Protein AF-A0A7C5H5Y1-F1 (afdb_monomer)

Foldseek 3Di:
DPPLVVLQVVLVVLCVVLVVDDPVCNVVSNVVSVVSNVVSVVVVVVVQQCCAPDPPDPSGNVCVVCVVVVVVVVVVCCCVPCVDPVNVVVVVVVVPPPPQCLVVLVPDDCQVVLVVVLVVCCVDPNVVVVVVVVGSVVSVVCSVVVSVVVSVVVSVVCSDPVNVVVVVVVVVVVD

Radius of gyration: 40.36 Å; Cα contacts (8 Å, |Δi|>4): 109; chains: 1; bounding box: 89×29×102 Å

Structure (mmCIF, N/CA/C/O backbone):
data_AF-A0A7C5H5Y1-F1
#
_entry.id   AF-A0A7C5H5Y1-F1
#
loop_
_atom_site.group_PDB
_atom_site.id
_atom_site.type_symbol
_atom_site.label_atom_id
_atom_site.label_alt_id
_atom_site.label_comp_id
_atom_site.label_asym_id
_atom_site.label_entity_id
_atom_site.label_seq_id
_atom_site.pdbx_PDB_ins_code
_atom_site.Cartn_x
_atom_site.Cartn_y
_atom_site.Cartn_z
_atom_site.occupancy
_atom_site.B_iso_or_equiv
_atom_site.auth_seq_id
_atom_site.auth_comp_id
_atom_site.auth_asym_id
_atom_site.auth_atom_id
_atom_site.pdbx_PDB_model_num
ATOM 1 N N . MET A 1 1 ? 7.039 -13.770 -23.714 1.00 48.72 1 MET A N 1
ATOM 2 C CA . MET A 1 1 ? 7.958 -13.260 -24.754 1.00 48.72 1 MET A CA 1
ATOM 3 C C . MET A 1 1 ? 8.703 -12.071 -24.168 1.00 48.72 1 MET A C 1
ATOM 5 O O . MET A 1 1 ? 8.039 -11.194 -23.625 1.00 48.72 1 MET A O 1
ATOM 9 N N . ASN A 1 2 ? 10.040 -12.079 -24.160 1.00 72.50 2 ASN A N 1
ATOM 10 C CA . ASN A 1 2 ? 10.810 -10.944 -23.644 1.00 72.50 2 ASN A CA 1
ATOM 11 C C . ASN A 1 2 ? 10.474 -9.709 -24.499 1.00 72.50 2 ASN A C 1
ATOM 13 O O . ASN A 1 2 ? 10.597 -9.773 -25.720 1.00 72.50 2 ASN A O 1
ATOM 17 N N . LYS A 1 3 ? 9.974 -8.628 -23.890 1.00 70.81 3 LYS A N 1
ATOM 18 C CA . LYS A 1 3 ? 9.477 -7.462 -24.646 1.00 70.81 3 LYS A CA 1
ATOM 19 C C . LYS A 1 3 ? 10.593 -6.807 -25.468 1.00 70.81 3 LYS A C 1
ATOM 21 O O . LYS A 1 3 ? 10.326 -6.381 -26.584 1.00 70.81 3 LYS A O 1
ATOM 26 N N . SER A 1 4 ? 11.830 -6.815 -24.966 1.00 80.50 4 SER A N 1
ATOM 27 C CA . SER A 1 4 ? 13.003 -6.300 -25.688 1.00 80.50 4 SER A CA 1
ATOM 28 C C . SER A 1 4 ? 13.330 -7.117 -26.941 1.00 80.50 4 SER A C 1
ATOM 30 O O . SER A 1 4 ? 13.587 -6.544 -27.991 1.00 80.50 4 SER A O 1
ATOM 32 N N . PHE A 1 5 ? 13.185 -8.446 -26.872 1.00 86.88 5 PHE A N 1
ATOM 33 C CA . PHE A 1 5 ? 13.494 -9.349 -27.987 1.00 86.88 5 PHE A CA 1
ATOM 34 C C . PHE A 1 5 ? 12.653 -9.060 -29.236 1.00 86.88 5 PHE A C 1
ATOM 36 O O . PHE A 1 5 ? 13.142 -9.171 -30.354 1.00 86.88 5 PHE A O 1
ATOM 43 N N . VAL A 1 6 ? 11.388 -8.666 -29.062 1.00 91.06 6 VAL A N 1
ATOM 44 C CA . VAL A 1 6 ? 10.521 -8.309 -30.194 1.00 91.06 6 VAL A CA 1
ATOM 45 C C . VAL A 1 6 ? 11.047 -7.059 -30.895 1.00 91.06 6 VAL A C 1
ATOM 47 O O . VAL A 1 6 ? 11.133 -7.042 -32.118 1.00 91.06 6 VAL A O 1
ATOM 50 N N . THR A 1 7 ? 11.432 -6.035 -30.134 1.00 90.75 7 THR A N 1
ATOM 51 C CA . THR A 1 7 ? 11.982 -4.792 -30.686 1.00 90.75 7 THR A CA 1
ATOM 52 C C . THR A 1 7 ? 13.300 -5.042 -31.416 1.00 90.75 7 THR A C 1
ATOM 54 O O . THR A 1 7 ? 13.492 -4.506 -32.506 1.00 90.75 7 THR A O 1
ATOM 57 N N . ASP A 1 8 ? 14.168 -5.901 -30.876 1.00 92.69 8 ASP A N 1
ATOM 58 C CA . ASP A 1 8 ? 15.437 -6.270 -31.514 1.00 92.69 8 ASP A CA 1
ATOM 59 C C . ASP A 1 8 ? 15.199 -6.999 -32.840 1.00 92.69 8 ASP A C 1
ATOM 61 O O . ASP A 1 8 ? 15.748 -6.618 -33.875 1.00 92.69 8 ASP A O 1
ATOM 65 N N . VAL A 1 9 ? 14.317 -8.004 -32.835 1.00 94.44 9 VAL A N 1
ATOM 66 C CA . VAL A 1 9 ? 13.967 -8.781 -34.033 1.00 94.44 9 VAL A CA 1
ATOM 67 C C . VAL A 1 9 ? 13.331 -7.896 -35.099 1.00 94.44 9 VAL A C 1
ATOM 69 O O . VAL A 1 9 ? 13.713 -7.984 -36.264 1.00 94.44 9 VAL A O 1
ATOM 72 N N . VAL A 1 10 ? 12.399 -7.018 -34.724 1.00 93.75 10 VAL A N 1
ATOM 73 C CA . VAL A 1 10 ? 11.763 -6.082 -35.664 1.00 93.75 10 VAL A CA 1
ATOM 74 C C . VAL A 1 10 ? 12.788 -5.101 -36.231 1.00 93.75 10 VAL A C 1
ATOM 76 O O . VAL A 1 10 ? 12.776 -4.840 -37.431 1.00 93.75 10 VAL A O 1
ATOM 79 N N . SER A 1 11 ? 13.713 -4.597 -35.413 1.00 94.56 11 SER A N 1
ATOM 80 C CA . SER A 1 11 ? 14.753 -3.669 -35.874 1.00 94.56 11 SER A CA 1
ATOM 81 C C . SER A 1 11 ? 15.717 -4.342 -36.854 1.00 94.56 11 SER A C 1
ATOM 83 O O . SER A 1 11 ? 15.983 -3.798 -37.925 1.00 94.56 11 SER A O 1
ATOM 85 N N . ILE A 1 12 ? 16.177 -5.559 -36.543 1.00 95.19 12 ILE A N 1
ATOM 86 C CA . ILE A 1 12 ? 17.016 -6.369 -37.441 1.00 95.19 12 ILE A CA 1
ATOM 87 C C . ILE A 1 12 ? 16.262 -6.701 -38.730 1.00 95.19 12 ILE A C 1
ATOM 89 O O . ILE A 1 12 ? 16.839 -6.637 -39.814 1.00 95.19 12 ILE A O 1
ATOM 93 N N . PHE A 1 13 ? 14.969 -7.013 -38.634 1.00 95.56 13 PHE A N 1
ATOM 94 C CA . PHE A 1 13 ? 14.133 -7.273 -39.798 1.00 95.56 13 PHE A CA 1
ATOM 95 C C . PHE A 1 13 ? 14.011 -6.041 -40.702 1.00 95.56 13 PHE A C 1
ATOM 97 O O . PHE A 1 13 ? 14.168 -6.175 -41.910 1.00 95.56 13 PHE A O 1
ATOM 104 N N . LEU A 1 14 ? 13.807 -4.841 -40.147 1.00 94.62 14 LEU A N 1
ATOM 105 C CA . LEU A 1 14 ? 13.771 -3.591 -40.918 1.00 94.62 14 LEU A CA 1
ATOM 106 C C . LEU A 1 14 ? 15.113 -3.295 -41.602 1.00 94.62 14 LEU A C 1
ATOM 108 O O . LEU A 1 14 ? 15.130 -2.901 -42.769 1.00 94.62 14 LEU A O 1
ATOM 112 N N . ILE A 1 15 ? 16.233 -3.544 -40.913 1.00 95.12 15 ILE A N 1
ATOM 113 C CA . ILE A 1 15 ? 17.575 -3.447 -41.507 1.00 95.12 15 ILE A CA 1
ATOM 114 C C . ILE A 1 15 ? 17.710 -4.447 -42.661 1.00 95.12 15 ILE A C 1
ATOM 116 O O . ILE A 1 15 ? 18.115 -4.061 -43.754 1.00 95.12 15 ILE A O 1
ATOM 120 N N . GLY A 1 16 ? 17.331 -5.710 -42.458 1.00 93.94 16 GLY A N 1
ATOM 121 C CA . GLY A 1 16 ? 17.389 -6.740 -43.496 1.00 93.94 16 GLY A CA 1
ATOM 122 C C . GLY A 1 16 ? 16.510 -6.407 -44.702 1.00 93.94 16 GLY A C 1
ATOM 123 O O . GLY A 1 16 ? 16.969 -6.511 -45.837 1.00 93.94 16 GLY A O 1
ATOM 124 N N . LEU A 1 17 ? 15.282 -5.932 -44.468 1.00 94.50 17 LEU A N 1
ATOM 125 C CA . LEU A 1 17 ? 14.344 -5.543 -45.521 1.00 94.50 17 LEU A CA 1
ATOM 126 C C . LEU A 1 17 ? 14.883 -4.374 -46.352 1.00 94.50 17 LEU A C 1
ATOM 128 O O . LEU A 1 17 ? 14.650 -4.340 -47.555 1.00 94.50 17 LEU A O 1
ATOM 132 N N . SER A 1 18 ? 15.644 -3.453 -45.751 1.00 93.94 18 SER A N 1
ATOM 133 C CA . SER A 1 18 ? 16.199 -2.294 -46.464 1.00 93.94 18 SER A CA 1
ATOM 134 C C . SER A 1 18 ? 17.075 -2.659 -47.668 1.00 93.94 18 SER A C 1
ATOM 136 O O . SER A 1 18 ? 17.113 -1.893 -48.626 1.00 93.94 18 SER A O 1
ATOM 138 N N . PHE A 1 19 ? 17.691 -3.846 -47.683 1.00 92.62 19 PHE A N 1
ATOM 139 C CA . PHE A 1 19 ? 18.504 -4.330 -48.805 1.00 92.62 19 PHE A CA 1
ATOM 140 C C . PHE A 1 19 ? 17.698 -4.948 -49.962 1.00 92.62 19 PHE A C 1
ATOM 142 O O . PHE A 1 19 ? 18.263 -5.183 -51.027 1.00 92.62 19 PHE A O 1
ATOM 149 N N . PHE A 1 20 ? 16.400 -5.214 -49.780 1.00 93.19 20 PHE A N 1
ATOM 150 C CA . PHE A 1 20 ? 15.529 -5.830 -50.796 1.00 93.19 20 PHE A CA 1
ATOM 151 C C . PHE A 1 20 ? 14.522 -4.849 -51.419 1.00 93.19 20 PHE A C 1
ATOM 153 O O . PHE A 1 20 ? 13.725 -5.235 -52.273 1.00 93.19 20 PHE A O 1
ATOM 160 N N . VAL A 1 21 ? 14.526 -3.590 -50.981 1.00 91.44 21 VAL A N 1
ATOM 161 C CA . VAL A 1 21 ? 13.566 -2.551 -51.382 1.00 91.44 21 VAL A CA 1
ATOM 162 C C . VAL A 1 21 ? 14.225 -1.598 -52.401 1.00 91.44 21 VAL A C 1
ATOM 164 O O . VAL A 1 21 ? 15.441 -1.422 -52.348 1.00 91.44 21 VAL A O 1
ATOM 167 N N . PRO A 1 22 ? 13.471 -0.967 -53.331 1.00 89.88 22 PRO A N 1
ATOM 168 C CA . PRO A 1 22 ? 14.030 -0.020 -54.303 1.00 89.88 22 PRO A CA 1
ATOM 169 C C . PRO A 1 22 ? 14.828 1.130 -53.666 1.00 89.88 22 PRO A C 1
ATOM 171 O O . PRO A 1 22 ? 14.484 1.590 -52.573 1.00 89.88 22 PRO A O 1
ATOM 174 N N . GLU A 1 23 ? 15.827 1.659 -54.388 1.00 84.62 23 GLU A N 1
ATOM 175 C CA . GLU A 1 23 ? 16.771 2.680 -53.883 1.00 84.62 23 GLU A CA 1
ATOM 176 C C . GLU A 1 23 ? 16.092 3.894 -53.228 1.00 84.62 23 GLU A C 1
ATOM 178 O O . GLU A 1 23 ? 16.594 4.434 -52.241 1.00 84.62 23 GLU A O 1
ATOM 183 N N . SER A 1 24 ? 14.914 4.299 -53.718 1.00 88.62 24 SER A N 1
ATOM 184 C CA . SER A 1 24 ? 14.149 5.426 -53.170 1.00 88.62 24 SER A CA 1
ATOM 185 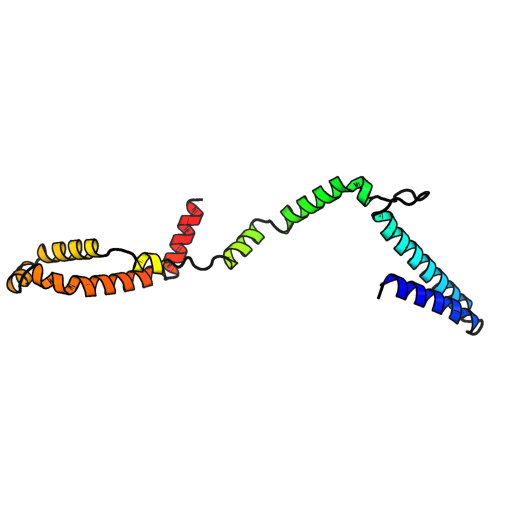C C . SER A 1 24 ? 13.730 5.245 -51.702 1.00 88.62 24 SER A C 1
ATOM 187 O O . SER A 1 24 ? 13.538 6.238 -51.003 1.00 88.62 24 SER A O 1
ATOM 189 N N . TYR A 1 25 ? 13.599 4.005 -51.219 1.00 89.12 25 TYR A N 1
ATOM 190 C CA . TYR A 1 25 ? 13.171 3.686 -49.848 1.00 89.12 25 TYR A CA 1
ATOM 191 C C . TYR A 1 25 ? 14.247 2.972 -49.017 1.00 89.12 25 TYR A C 1
ATOM 193 O O . TYR A 1 25 ? 14.076 2.820 -47.806 1.00 89.12 25 TYR A O 1
ATOM 201 N N . GLN A 1 26 ? 15.365 2.579 -49.632 1.00 92.19 26 GLN A N 1
ATOM 202 C CA . GLN A 1 26 ? 16.469 1.888 -48.965 1.00 92.19 26 GLN A CA 1
ATOM 203 C C . GLN A 1 26 ? 17.042 2.702 -47.793 1.00 92.19 26 GLN A C 1
ATOM 205 O O . GLN A 1 26 ? 17.079 2.218 -46.663 1.00 92.19 26 GLN A O 1
ATOM 210 N N . ASN A 1 27 ? 17.446 3.956 -48.036 1.00 92.44 27 ASN A N 1
ATOM 211 C CA . ASN A 1 27 ? 18.074 4.805 -47.013 1.00 92.44 27 ASN A CA 1
ATOM 212 C C . ASN A 1 27 ? 17.148 5.108 -45.816 1.00 92.44 27 ASN A C 1
ATOM 214 O O . ASN A 1 27 ? 17.567 4.882 -44.678 1.00 92.44 27 ASN A O 1
ATOM 218 N N . PRO A 1 28 ? 15.894 5.568 -46.013 1.00 92.88 28 PRO A N 1
ATOM 219 C CA . PRO A 1 28 ? 14.972 5.797 -44.900 1.00 92.88 28 PRO A CA 1
ATOM 220 C C . PRO A 1 28 ? 14.730 4.547 -44.050 1.00 92.88 28 PRO A C 1
ATOM 222 O O . PRO A 1 28 ? 14.697 4.632 -42.820 1.00 92.88 28 PRO A O 1
ATOM 225 N N . LEU A 1 29 ? 14.587 3.381 -44.687 1.00 93.50 29 LEU A N 1
ATOM 226 C CA . LEU A 1 29 ? 14.295 2.139 -43.981 1.00 93.50 29 LEU A CA 1
ATOM 227 C C . LEU A 1 29 ? 15.509 1.625 -43.199 1.00 93.50 29 LEU A C 1
ATOM 229 O O . LEU A 1 29 ? 15.365 1.222 -42.044 1.00 93.50 29 LEU A O 1
ATOM 233 N N . LEU A 1 30 ? 16.705 1.721 -43.787 1.00 94.94 30 LEU A N 1
ATOM 234 C CA . LEU A 1 30 ? 17.964 1.373 -43.132 1.00 94.94 30 LEU A CA 1
ATOM 235 C C . LEU A 1 30 ? 18.203 2.238 -41.888 1.00 94.94 30 LEU A C 1
ATOM 237 O O . LEU A 1 30 ? 18.468 1.701 -40.813 1.00 94.94 30 LEU A O 1
ATOM 241 N N . PHE A 1 31 ? 18.063 3.564 -42.000 1.00 95.94 31 PHE A N 1
ATOM 242 C CA . PHE A 1 31 ? 18.235 4.460 -40.852 1.00 95.94 31 PHE A CA 1
ATOM 243 C C . PHE A 1 31 ? 17.178 4.236 -39.775 1.00 95.94 31 PHE A C 1
ATOM 245 O O . PHE A 1 31 ? 17.507 4.275 -38.592 1.00 95.94 31 PHE A O 1
ATOM 252 N N . THR A 1 32 ? 15.937 3.943 -40.163 1.00 95.31 32 THR A N 1
ATOM 253 C CA . THR A 1 32 ? 14.873 3.602 -39.209 1.00 95.31 32 THR A CA 1
ATOM 254 C C . THR A 1 32 ? 15.222 2.333 -38.434 1.00 95.31 32 THR A C 1
ATOM 256 O O . THR A 1 32 ? 15.138 2.323 -37.207 1.00 95.31 32 THR A O 1
ATOM 259 N N . GLY A 1 33 ? 15.666 1.281 -39.125 1.00 95.12 33 GLY A N 1
ATOM 260 C CA . GLY A 1 33 ? 16.079 0.028 -38.495 1.00 95.12 33 GLY A CA 1
ATOM 261 C C . GLY A 1 33 ? 17.306 0.187 -37.590 1.00 95.12 33 GLY A C 1
ATOM 262 O O . GLY A 1 33 ? 17.302 -0.305 -36.464 1.00 95.12 33 GLY A O 1
ATOM 263 N N . LEU A 1 34 ? 18.329 0.927 -38.034 1.00 96.12 34 LEU A N 1
ATOM 264 C CA . LEU A 1 34 ? 19.531 1.215 -37.238 1.00 96.12 34 LEU A CA 1
ATOM 265 C C . LEU A 1 34 ? 19.220 2.058 -35.997 1.00 96.12 34 LEU A C 1
ATOM 267 O O . LEU A 1 34 ? 19.730 1.769 -34.914 1.00 96.12 34 LEU A O 1
ATOM 271 N N . PHE A 1 35 ? 18.370 3.076 -36.133 1.00 95.88 35 PHE A N 1
ATOM 272 C CA . PHE A 1 35 ? 17.944 3.908 -35.012 1.00 95.88 35 PHE A CA 1
ATOM 273 C C . PHE A 1 35 ? 17.125 3.101 -34.001 1.00 95.88 35 PHE A C 1
ATOM 275 O O . PHE A 1 35 ? 17.384 3.179 -32.799 1.00 95.88 35 PHE A O 1
ATOM 282 N N . ALA A 1 36 ? 16.188 2.278 -34.480 1.00 95.06 36 ALA A N 1
ATOM 283 C CA . ALA A 1 36 ? 15.396 1.394 -33.633 1.00 95.06 36 ALA A CA 1
ATOM 284 C C . ALA A 1 36 ? 16.277 0.379 -32.885 1.00 95.06 36 ALA A C 1
ATOM 286 O O . ALA A 1 36 ? 16.126 0.225 -31.672 1.00 95.06 36 ALA A O 1
ATOM 287 N N . LEU A 1 37 ? 17.254 -0.233 -33.567 1.00 95.38 37 LEU A N 1
ATOM 288 C CA . LEU A 1 37 ? 18.189 -1.182 -32.959 1.00 95.38 37 LEU A CA 1
ATOM 289 C C . LEU A 1 37 ? 19.077 -0.507 -31.907 1.00 95.38 37 LEU A C 1
ATOM 291 O O . LEU A 1 37 ? 19.210 -1.011 -30.793 1.00 95.38 37 LEU A O 1
ATOM 295 N N . SER A 1 38 ? 19.660 0.652 -32.228 1.00 96.00 38 SER A N 1
ATOM 296 C CA . SER A 1 38 ? 20.478 1.400 -31.268 1.00 96.00 38 SER A CA 1
ATOM 297 C C . SER A 1 38 ? 19.656 1.816 -30.052 1.00 96.00 38 SER A C 1
ATOM 299 O O . SER A 1 38 ? 20.125 1.676 -28.926 1.00 96.00 38 SER A O 1
ATOM 301 N N . GLY A 1 39 ? 18.429 2.300 -30.259 1.00 94.06 39 GLY A N 1
ATOM 302 C CA . GLY A 1 39 ? 17.531 2.681 -29.172 1.00 94.06 39 GLY A CA 1
ATOM 303 C C . GLY A 1 39 ? 17.160 1.495 -28.282 1.00 94.06 39 GLY A C 1
ATOM 304 O O . GLY A 1 39 ? 17.169 1.626 -27.058 1.00 94.06 39 GLY A O 1
ATOM 305 N N . ALA A 1 40 ? 16.896 0.328 -28.875 1.00 93.31 40 ALA A N 1
ATOM 306 C CA . ALA A 1 40 ? 16.598 -0.898 -28.139 1.00 93.31 40 ALA A CA 1
ATOM 307 C C . ALA A 1 40 ? 17.780 -1.333 -27.258 1.00 93.31 40 ALA A C 1
ATOM 309 O O . ALA A 1 40 ? 17.604 -1.530 -26.051 1.00 93.31 40 ALA A O 1
ATOM 310 N N . ILE A 1 41 ? 18.991 -1.374 -27.826 1.00 92.75 41 ILE A N 1
ATOM 311 C CA . ILE A 1 41 ? 20.223 -1.712 -27.100 1.00 92.75 41 ILE A CA 1
ATOM 312 C C . ILE A 1 41 ? 20.481 -0.707 -25.973 1.00 92.75 41 ILE A C 1
ATOM 314 O O . ILE A 1 41 ? 20.724 -1.109 -24.834 1.00 92.75 41 ILE A O 1
ATOM 318 N N . THR A 1 42 ? 20.395 0.598 -26.250 1.00 93.31 42 THR A N 1
ATOM 319 C CA . THR A 1 42 ? 20.603 1.637 -25.232 1.00 93.31 42 THR A CA 1
ATOM 320 C C . THR A 1 42 ? 19.560 1.553 -24.120 1.00 93.31 42 THR A C 1
ATOM 322 O O . THR A 1 42 ? 19.916 1.702 -22.955 1.00 93.31 42 THR A O 1
ATOM 325 N N . ASN A 1 43 ? 18.293 1.266 -24.431 1.00 93.44 43 ASN A N 1
ATOM 326 C CA . ASN A 1 43 ? 17.250 1.102 -23.418 1.00 93.44 43 ASN A CA 1
ATOM 327 C C . ASN A 1 43 ? 17.481 -0.144 -22.548 1.00 93.44 43 ASN A C 1
ATOM 329 O O . ASN A 1 43 ? 17.347 -0.080 -21.326 1.00 93.44 43 ASN A O 1
ATOM 333 N N . GLN A 1 44 ? 17.869 -1.270 -23.150 1.00 91.31 44 GLN A N 1
ATOM 334 C CA . GLN A 1 44 ? 18.221 -2.471 -22.393 1.00 91.31 44 GLN A CA 1
ATOM 335 C C . GLN A 1 44 ? 19.410 -2.210 -21.465 1.00 91.31 44 GLN A C 1
ATOM 337 O O . GLN A 1 44 ? 19.371 -2.572 -20.288 1.00 91.31 44 GLN A O 1
ATOM 342 N N . LEU A 1 45 ? 20.442 -1.542 -21.980 1.00 91.12 45 LEU A N 1
ATOM 343 C CA . LEU A 1 45 ? 21.605 -1.144 -21.199 1.00 91.12 45 LEU A CA 1
ATOM 344 C C . LEU A 1 45 ? 21.225 -0.177 -20.073 1.00 91.12 45 LEU A C 1
ATOM 346 O O . LEU A 1 45 ? 21.723 -0.333 -18.964 1.00 91.12 45 LEU A O 1
ATOM 350 N N . ALA A 1 46 ? 20.321 0.774 -20.326 1.00 91.12 46 ALA A N 1
ATOM 351 C CA . ALA A 1 46 ? 19.824 1.719 -19.329 1.00 91.12 46 ALA A CA 1
ATOM 352 C C . ALA A 1 46 ? 19.131 0.998 -18.164 1.00 91.12 46 ALA A C 1
ATOM 354 O O . ALA A 1 46 ? 19.421 1.270 -17.002 1.00 91.12 46 ALA A O 1
ATOM 355 N N . ILE A 1 47 ? 18.258 0.032 -18.459 1.00 90.56 47 ILE A N 1
ATOM 356 C CA . ILE A 1 47 ? 17.597 -0.770 -17.422 1.00 90.56 47 ILE A CA 1
ATOM 357 C C . ILE A 1 47 ? 18.634 -1.585 -16.645 1.00 90.56 47 ILE A C 1
ATOM 359 O O . ILE A 1 47 ? 18.608 -1.590 -15.418 1.00 90.56 47 ILE A O 1
ATOM 363 N N . HIS A 1 48 ? 19.579 -2.223 -17.336 1.00 90.81 48 HIS A N 1
ATOM 364 C CA . HIS A 1 48 ? 20.643 -2.993 -16.694 1.00 90.81 48 HIS A CA 1
ATOM 365 C C . HIS A 1 48 ? 21.500 -2.121 -15.766 1.00 90.81 48 HIS A C 1
ATOM 367 O O . HIS A 1 48 ? 21.738 -2.474 -14.613 1.00 90.81 48 HIS A O 1
ATOM 373 N N . MET A 1 49 ? 21.918 -0.943 -16.234 1.00 92.38 49 MET A N 1
ATOM 374 C CA . MET A 1 49 ? 22.761 -0.033 -15.462 1.00 92.38 49 MET A CA 1
ATOM 375 C C . MET A 1 49 ? 22.026 0.640 -14.298 1.00 92.38 49 MET A C 1
ATOM 377 O O . MET A 1 49 ? 22.681 1.232 -13.447 1.00 92.38 49 MET A O 1
ATOM 381 N N . LEU A 1 50 ? 20.692 0.582 -14.225 1.00 90.94 50 LEU A N 1
ATOM 382 C CA . LEU A 1 50 ? 19.987 1.026 -13.022 1.00 90.94 50 LEU A CA 1
ATOM 383 C C . LEU A 1 50 ? 20.318 0.120 -11.832 1.00 90.94 50 LEU A C 1
ATOM 385 O O . LEU A 1 50 ? 20.530 0.626 -10.729 1.00 90.94 50 LEU A O 1
ATOM 389 N N . PHE A 1 51 ? 20.388 -1.192 -12.067 1.00 89.88 51 PHE A N 1
ATOM 390 C CA . PHE A 1 51 ? 20.533 -2.204 -11.021 1.00 89.88 51 PHE A CA 1
ATOM 391 C C . PHE A 1 51 ? 21.971 -2.674 -10.828 1.00 89.88 51 PHE A C 1
ATOM 393 O O . PHE A 1 51 ? 22.371 -2.897 -9.693 1.00 89.88 51 PHE A O 1
ATOM 400 N N . GLU A 1 52 ? 22.749 -2.776 -11.903 1.00 88.81 52 GLU A N 1
ATOM 401 C CA . GLU A 1 52 ? 24.102 -3.325 -11.865 1.00 88.81 52 GLU A CA 1
ATOM 402 C C . GLU A 1 52 ? 25.140 -2.307 -12.336 1.00 88.81 52 GLU A C 1
ATOM 404 O O . GLU A 1 52 ? 24.906 -1.492 -13.238 1.00 88.81 52 GLU A O 1
ATOM 409 N N . ARG A 1 53 ? 26.333 -2.361 -11.739 1.00 89.06 53 ARG A N 1
ATOM 410 C CA . ARG A 1 53 ? 27.454 -1.521 -12.155 1.00 89.06 53 ARG A CA 1
ATOM 411 C C . ARG A 1 53 ? 28.099 -2.080 -13.421 1.00 89.06 53 ARG A C 1
ATOM 413 O O . ARG A 1 53 ? 28.660 -3.170 -13.419 1.00 89.06 53 ARG A O 1
ATOM 420 N N . VAL A 1 54 ? 28.098 -1.283 -14.483 1.00 88.25 54 VAL A N 1
ATOM 421 C CA . VAL A 1 54 ? 28.726 -1.622 -15.764 1.00 88.25 54 VAL A CA 1
ATOM 422 C C . VAL A 1 54 ? 30.086 -0.915 -15.845 1.00 88.25 54 VAL A C 1
ATOM 424 O O . VAL A 1 54 ? 30.152 0.301 -15.623 1.00 88.25 54 VAL A O 1
ATOM 427 N N . PRO A 1 55 ? 31.193 -1.626 -16.136 1.00 86.62 55 PRO A N 1
ATOM 428 C CA . PRO A 1 55 ? 32.506 -1.001 -16.269 1.00 86.62 55 PRO A CA 1
ATOM 429 C C . PRO A 1 55 ? 32.494 0.050 -17.388 1.00 86.62 55 PRO A C 1
ATOM 431 O O . PRO A 1 55 ? 31.830 -0.128 -18.403 1.00 86.62 55 PRO A O 1
ATOM 434 N N . LEU A 1 56 ? 33.236 1.148 -17.200 1.00 88.12 56 LEU A N 1
ATOM 435 C CA . LEU A 1 56 ? 33.364 2.283 -18.138 1.00 88.12 56 LEU A CA 1
ATOM 436 C C . LEU A 1 56 ? 32.113 3.165 -18.325 1.00 88.12 56 LEU A C 1
ATOM 438 O O . LEU A 1 56 ? 32.222 4.227 -18.936 1.00 88.12 56 LEU A O 1
ATOM 442 N N . LEU A 1 57 ? 30.956 2.800 -17.76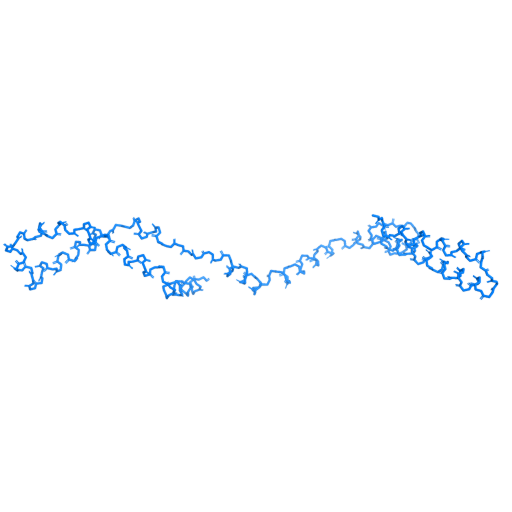4 1.00 87.56 57 LEU A N 1
ATOM 443 C CA . LEU A 1 57 ? 29.739 3.613 -17.829 1.00 87.56 57 LEU A CA 1
ATOM 444 C C . LEU A 1 57 ? 29.482 4.322 -16.495 1.00 87.56 57 LEU A C 1
ATOM 446 O O . LEU A 1 57 ? 29.043 3.716 -15.510 1.00 87.56 57 LEU A O 1
ATOM 450 N N . TYR A 1 58 ? 29.758 5.629 -16.466 1.00 84.81 58 TYR A N 1
ATOM 451 C CA . TYR A 1 58 ? 29.442 6.491 -15.327 1.00 84.81 58 TYR A CA 1
ATOM 452 C C .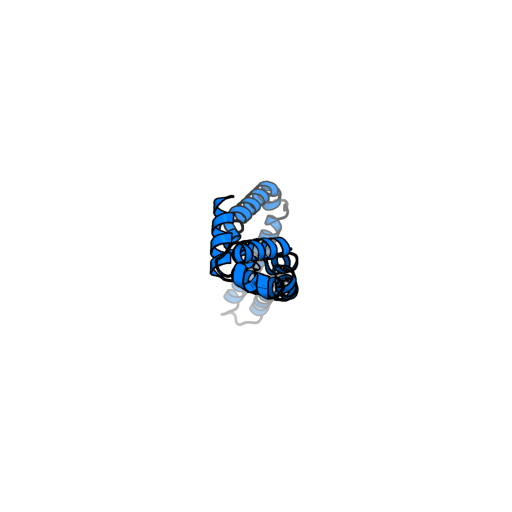 TYR A 1 58 ? 27.926 6.548 -15.097 1.00 84.81 58 TYR A C 1
ATOM 454 O O . TYR A 1 58 ? 27.146 6.651 -16.038 1.00 84.81 58 TYR A O 1
ATOM 462 N N . GLY A 1 59 ? 27.509 6.480 -13.830 1.00 82.94 59 GLY A N 1
ATOM 463 C CA . GLY A 1 59 ? 26.090 6.462 -13.456 1.00 82.94 59 GLY A CA 1
ATOM 464 C C . GLY A 1 59 ? 25.438 5.075 -13.453 1.00 82.94 59 GLY A C 1
ATOM 465 O O . GLY A 1 59 ? 24.248 4.984 -13.170 1.00 82.94 59 GLY A O 1
ATOM 466 N N . SER A 1 60 ? 26.194 4.004 -13.721 1.00 90.31 60 SER A N 1
ATOM 467 C CA . SER A 1 60 ? 25.715 2.630 -13.533 1.00 90.31 60 SER A CA 1
ATOM 468 C C . SER A 1 60 ? 25.644 2.229 -12.051 1.00 90.31 60 SER A C 1
ATOM 470 O O . SER A 1 60 ? 26.359 2.780 -11.210 1.00 90.31 60 SER A O 1
ATOM 472 N N . GLY A 1 61 ? 24.765 1.283 -11.723 1.00 87.81 61 GLY A N 1
ATOM 473 C CA . GLY A 1 61 ? 24.473 0.832 -10.362 1.00 87.81 61 GLY A CA 1
ATOM 474 C C . GLY A 1 61 ? 23.819 1.903 -9.485 1.00 87.81 61 GLY A C 1
ATOM 475 O O . GLY A 1 61 ? 24.056 1.933 -8.278 1.00 87.81 61 GLY A O 1
ATOM 476 N N . ILE A 1 62 ? 23.045 2.836 -10.056 1.00 88.88 62 ILE A N 1
ATOM 477 C CA . ILE A 1 62 ? 22.498 3.967 -9.284 1.00 88.88 62 ILE A CA 1
ATOM 478 C C . ILE A 1 62 ? 21.537 3.515 -8.177 1.00 88.88 62 ILE A C 1
ATOM 480 O O . ILE A 1 62 ? 21.536 4.121 -7.101 1.00 88.88 62 ILE A O 1
ATOM 484 N N . ILE A 1 63 ? 20.751 2.457 -8.418 1.00 86.56 63 ILE A N 1
ATOM 485 C CA . ILE A 1 63 ? 19.829 1.900 -7.422 1.00 86.56 63 ILE A CA 1
ATOM 486 C C . ILE A 1 63 ? 20.621 1.209 -6.319 1.00 86.56 63 ILE A C 1
ATOM 488 O O . ILE A 1 63 ? 20.366 1.494 -5.157 1.00 86.56 63 ILE A O 1
ATOM 492 N N . GLU A 1 64 ? 21.610 0.375 -6.656 1.00 84.81 64 GLU A N 1
ATOM 493 C CA . GLU A 1 64 ? 22.487 -0.271 -5.667 1.00 84.81 64 GLU A CA 1
ATOM 494 C C . GLU A 1 64 ? 23.188 0.777 -4.786 1.00 84.81 64 GLU A C 1
ATOM 496 O O . GLU A 1 64 ? 23.155 0.702 -3.558 1.00 84.81 64 GLU A O 1
ATOM 501 N N . LYS A 1 65 ? 23.727 1.836 -5.403 1.00 86.88 65 LYS A N 1
ATOM 502 C CA . LYS A 1 65 ? 24.409 2.931 -4.700 1.00 86.88 65 LYS A CA 1
ATOM 503 C C . LYS A 1 65 ? 23.500 3.701 -3.736 1.00 86.88 65 LYS A C 1
ATOM 505 O O . LYS A 1 65 ? 23.981 4.184 -2.714 1.00 86.88 65 LYS A O 1
ATOM 510 N N . ASN A 1 66 ? 22.217 3.855 -4.061 1.00 88.38 66 ASN A N 1
ATOM 511 C CA . ASN A 1 66 ? 21.250 4.620 -3.262 1.00 88.38 66 ASN A CA 1
ATOM 512 C C . ASN A 1 66 ? 20.171 3.725 -2.642 1.00 88.38 66 ASN A C 1
ATOM 514 O O . ASN A 1 66 ? 19.078 4.205 -2.334 1.00 88.38 66 ASN A O 1
ATOM 518 N N . PH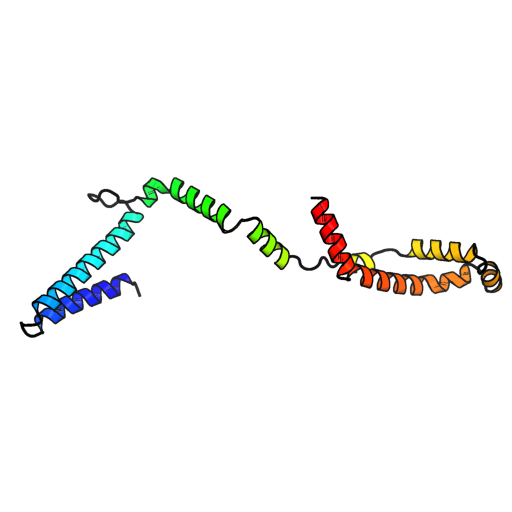E A 1 67 ? 20.452 2.432 -2.472 1.00 88.81 67 PHE A N 1
ATOM 519 C CA . PHE A 1 67 ? 19.436 1.448 -2.115 1.00 88.81 67 PHE A CA 1
ATOM 520 C C . PHE A 1 67 ? 18.745 1.784 -0.788 1.00 88.81 67 PHE A C 1
ATOM 522 O O . PHE A 1 67 ? 17.518 1.744 -0.693 1.00 88.81 67 PHE A O 1
ATOM 529 N N . GLU A 1 68 ? 19.515 2.222 0.210 1.00 90.44 68 GLU A N 1
ATOM 530 C CA . GLU A 1 68 ? 18.975 2.640 1.508 1.00 90.44 68 GLU A CA 1
ATOM 531 C C . GLU A 1 68 ? 18.077 3.878 1.401 1.00 90.44 68 GLU A C 1
ATOM 533 O O . GLU A 1 68 ? 16.996 3.924 1.993 1.00 90.44 68 GLU A O 1
ATOM 538 N N . THR A 1 69 ? 18.463 4.865 0.588 1.00 91.88 69 THR A N 1
ATOM 539 C CA . THR A 1 69 ? 17.629 6.044 0.325 1.00 91.88 69 THR A CA 1
ATOM 540 C C . THR A 1 69 ? 16.343 5.648 -0.392 1.00 91.88 69 THR A C 1
ATOM 542 O O . THR A 1 69 ? 15.263 6.060 0.025 1.00 91.88 69 THR A O 1
ATOM 545 N N . PHE A 1 70 ? 16.435 4.796 -1.415 1.00 89.81 70 PHE A N 1
ATOM 546 C CA . PHE A 1 70 ? 15.275 4.286 -2.141 1.00 89.81 70 PHE A CA 1
ATOM 547 C C . PHE A 1 70 ? 14.305 3.558 -1.203 1.00 89.81 70 PHE A C 1
ATOM 549 O O . PHE A 1 70 ? 13.108 3.845 -1.197 1.00 89.81 70 PHE A O 1
ATOM 556 N N . LYS A 1 71 ? 14.821 2.687 -0.332 1.00 93.62 71 LYS A N 1
ATOM 557 C CA . LYS A 1 71 ? 14.035 1.977 0.683 1.00 93.62 71 LYS A CA 1
ATOM 558 C C . LYS A 1 71 ? 13.327 2.938 1.640 1.00 93.62 71 LYS A C 1
ATOM 560 O O . LYS A 1 71 ? 12.133 2.773 1.903 1.00 93.62 71 LYS A O 1
ATOM 565 N N . ALA A 1 72 ? 14.025 3.961 2.134 1.00 95.44 72 ALA A N 1
ATOM 566 C CA . ALA A 1 72 ? 13.439 4.982 3.001 1.00 95.44 72 ALA A CA 1
ATOM 567 C C . ALA A 1 72 ? 12.346 5.798 2.286 1.00 95.44 72 ALA A C 1
ATOM 569 O O . ALA A 1 72 ? 11.289 6.071 2.868 1.00 95.44 72 ALA A O 1
ATOM 570 N N . SER A 1 73 ? 12.556 6.143 1.014 1.00 93.38 73 SER A N 1
ATOM 571 C CA . SER A 1 73 ? 11.575 6.847 0.184 1.00 93.38 73 SER A CA 1
ATOM 572 C C . SER A 1 73 ? 10.330 6.002 -0.075 1.00 93.38 73 SER A C 1
ATOM 574 O O . SER A 1 73 ? 9.222 6.500 0.116 1.00 93.38 73 SER A O 1
ATOM 576 N N . ILE A 1 74 ? 10.488 4.722 -0.426 1.00 94.62 74 ILE A N 1
ATOM 577 C CA . ILE A 1 74 ? 9.365 3.794 -0.622 1.00 94.62 74 ILE A CA 1
ATOM 578 C C . ILE A 1 74 ? 8.579 3.625 0.675 1.00 94.62 74 ILE A C 1
ATOM 580 O O . ILE A 1 74 ? 7.356 3.747 0.661 1.00 94.62 74 ILE A O 1
ATOM 584 N N . ARG A 1 75 ? 9.257 3.435 1.814 1.00 95.44 75 ARG A N 1
ATOM 585 C CA . ARG A 1 75 ? 8.591 3.388 3.124 1.00 95.44 75 ARG A CA 1
ATOM 586 C C . ARG A 1 75 ? 7.783 4.657 3.377 1.00 95.44 75 ARG A C 1
ATOM 588 O O . ARG A 1 75 ? 6.622 4.578 3.759 1.00 95.44 75 ARG A O 1
ATOM 595 N N . THR A 1 76 ? 8.385 5.821 3.157 1.00 96.12 76 THR A N 1
ATOM 596 C CA . THR A 1 76 ? 7.717 7.112 3.367 1.00 96.12 76 THR A CA 1
ATOM 597 C C . THR A 1 76 ? 6.498 7.261 2.465 1.00 96.12 76 THR A C 1
ATOM 599 O O . THR A 1 76 ? 5.443 7.682 2.930 1.00 96.12 76 THR A O 1
ATOM 602 N N . MET A 1 77 ? 6.623 6.892 1.191 1.00 96.12 77 MET A N 1
ATOM 603 C CA . MET A 1 77 ? 5.523 6.908 0.233 1.00 96.12 77 MET A CA 1
ATOM 604 C C . MET A 1 77 ? 4.394 5.980 0.683 1.00 96.12 77 MET A C 1
ATOM 606 O O . MET A 1 77 ? 3.248 6.413 0.716 1.00 96.12 77 MET A O 1
ATOM 610 N N . ILE A 1 78 ? 4.711 4.748 1.091 1.00 94.94 78 ILE A N 1
ATOM 611 C CA . ILE A 1 78 ? 3.723 3.788 1.595 1.00 94.94 78 ILE A CA 1
ATOM 612 C C . ILE A 1 78 ? 2.968 4.376 2.789 1.00 94.94 78 ILE A C 1
ATOM 614 O O . ILE A 1 78 ? 1.741 4.450 2.764 1.00 94.94 78 ILE A O 1
ATOM 618 N N . MET A 1 79 ? 3.690 4.874 3.795 1.00 94.06 79 MET A N 1
ATOM 619 C CA . MET A 1 79 ? 3.067 5.435 4.997 1.00 94.06 79 MET A CA 1
ATOM 620 C C . MET A 1 79 ? 2.203 6.664 4.686 1.00 94.06 79 MET A C 1
ATOM 622 O O . MET A 1 79 ? 1.135 6.820 5.261 1.00 94.06 79 MET A O 1
ATOM 626 N N . LYS A 1 80 ? 2.639 7.531 3.764 1.00 93.31 80 LYS A N 1
ATOM 627 C CA . LYS A 1 80 ? 1.923 8.772 3.429 1.00 93.31 80 LYS A CA 1
ATOM 628 C C . LYS A 1 80 ? 0.764 8.598 2.452 1.00 93.31 80 LYS A C 1
ATOM 630 O O . LYS A 1 80 ? -0.089 9.471 2.419 1.00 93.31 80 LYS A O 1
ATOM 635 N N . GLN A 1 81 ? 0.774 7.563 1.615 1.00 91.56 81 GLN A N 1
ATOM 636 C CA . GLN A 1 81 ? -0.207 7.403 0.533 1.00 91.56 81 GLN A CA 1
ATOM 637 C C . GLN A 1 81 ? -1.207 6.278 0.796 1.00 91.56 81 GLN A C 1
ATOM 639 O O . GLN A 1 81 ? -2.348 6.384 0.360 1.00 91.56 81 GLN A O 1
ATOM 644 N N . PHE A 1 82 ? -0.796 5.219 1.498 1.00 90.44 82 PHE A N 1
ATOM 645 C CA . PHE A 1 82 ? -1.642 4.049 1.757 1.00 90.44 82 PHE A CA 1
ATOM 646 C C . PHE A 1 82 ? -2.127 3.982 3.209 1.00 90.44 82 PHE A C 1
ATOM 648 O O . PHE A 1 82 ? -3.237 3.538 3.471 1.00 90.44 82 PHE A O 1
ATOM 655 N N . PHE A 1 83 ? -1.324 4.459 4.163 1.00 91.12 83 PHE A N 1
ATOM 656 C CA . PHE A 1 83 ? -1.663 4.445 5.592 1.00 91.12 83 PHE A CA 1
ATOM 657 C C . PHE A 1 83 ? -2.104 5.824 6.097 1.00 91.12 83 PHE A C 1
ATOM 659 O O . PHE A 1 83 ? -1.723 6.254 7.186 1.00 91.12 83 PHE A O 1
ATOM 666 N N . THR A 1 84 ? -2.893 6.547 5.299 1.00 91.88 84 THR A N 1
ATOM 667 C CA . THR A 1 84 ? -3.501 7.795 5.777 1.00 91.88 84 THR A CA 1
ATOM 668 C C . THR A 1 84 ? -4.654 7.492 6.723 1.00 91.88 84 THR A C 1
ATOM 670 O O . THR A 1 84 ? -5.266 6.424 6.649 1.00 91.88 84 THR A O 1
ATOM 673 N N . LYS A 1 85 ? -4.977 8.446 7.602 1.00 85.62 85 LYS A N 1
ATOM 674 C CA . LYS A 1 85 ? -6.097 8.313 8.540 1.00 85.62 85 LYS A CA 1
ATOM 675 C C . LYS A 1 85 ? -7.405 8.036 7.797 1.00 85.62 85 LYS A C 1
ATOM 677 O O . LYS A 1 85 ? -8.185 7.202 8.226 1.00 85.62 85 LYS A O 1
ATOM 682 N N . GLU A 1 86 ? -7.612 8.671 6.650 1.00 87.75 86 GLU A N 1
ATOM 683 C CA . GLU A 1 86 ? -8.808 8.508 5.823 1.00 87.75 86 GLU A CA 1
ATOM 684 C C . GLU A 1 86 ? -8.884 7.117 5.181 1.00 87.75 86 GLU A C 1
ATOM 686 O O . GLU A 1 86 ? -9.959 6.523 5.140 1.00 87.75 86 GLU A O 1
ATOM 691 N N . GLN A 1 87 ? -7.763 6.582 4.677 1.00 86.88 87 GLN A N 1
ATOM 692 C CA . GLN A 1 87 ? -7.739 5.237 4.089 1.00 86.88 87 GLN A C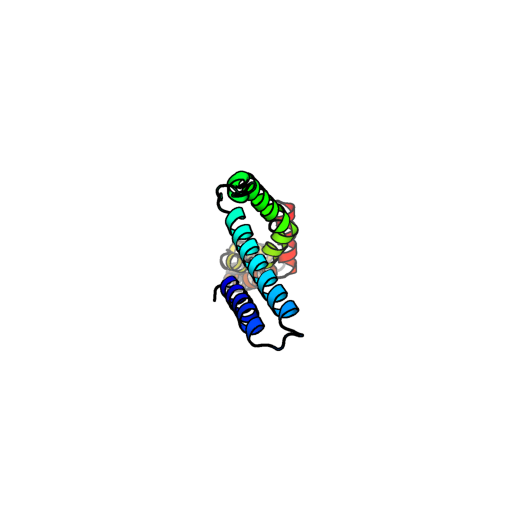A 1
ATOM 693 C C . GLN A 1 87 ? -7.881 4.148 5.149 1.00 86.88 87 GLN A C 1
ATOM 695 O O . GLN A 1 87 ? -8.598 3.179 4.914 1.00 86.88 87 GLN A O 1
ATOM 700 N N . LEU A 1 88 ? -7.253 4.333 6.312 1.00 84.31 88 LEU A N 1
ATOM 701 C CA . LEU A 1 88 ? -7.413 3.439 7.454 1.00 84.31 88 LEU A CA 1
ATOM 702 C C . LEU A 1 88 ? -8.843 3.480 7.992 1.00 84.31 88 LEU A C 1
ATOM 704 O O . LEU A 1 88 ? -9.439 2.425 8.149 1.00 84.31 88 LEU A O 1
ATOM 708 N N . ASN A 1 89 ? -9.433 4.661 8.181 1.00 81.19 89 ASN A N 1
ATOM 709 C CA . ASN A 1 89 ? -10.827 4.782 8.611 1.00 81.19 89 ASN A CA 1
ATOM 710 C C . ASN A 1 89 ? -11.777 4.106 7.621 1.00 81.19 89 ASN A C 1
ATOM 712 O O . ASN A 1 89 ? -12.591 3.296 8.035 1.00 81.19 89 ASN A O 1
ATOM 716 N N . ARG A 1 90 ? -11.620 4.342 6.311 1.00 83.00 90 ARG A N 1
ATOM 717 C CA . ARG A 1 90 ? -12.402 3.619 5.295 1.00 83.00 90 ARG A CA 1
ATOM 718 C C . ARG A 1 90 ? -12.179 2.111 5.340 1.00 83.00 90 ARG A C 1
ATOM 720 O O . ARG A 1 90 ? -13.099 1.361 5.040 1.00 83.00 90 ARG A O 1
ATOM 727 N N . PHE A 1 91 ? -10.965 1.650 5.620 1.00 81.00 91 PHE A N 1
ATOM 728 C CA . PHE A 1 91 ? -10.685 0.223 5.754 1.00 81.00 91 PHE A CA 1
ATOM 729 C C . PHE A 1 91 ? -11.418 -0.363 6.970 1.00 81.00 91 PHE A C 1
ATOM 731 O O . PHE A 1 91 ? -12.111 -1.364 6.818 1.00 81.00 91 PHE A O 1
ATOM 738 N N . PHE A 1 92 ? -11.356 0.309 8.123 1.00 72.19 92 PHE A N 1
ATOM 739 C CA . PHE A 1 92 ? -12.044 -0.107 9.347 1.00 72.19 92 PHE A CA 1
ATOM 740 C C . PHE A 1 92 ? -13.567 -0.019 9.235 1.00 72.19 92 PHE A C 1
ATOM 742 O O . PHE A 1 92 ? -14.228 -0.982 9.579 1.00 72.19 92 PHE A O 1
ATOM 749 N N . GLU A 1 93 ? -14.133 1.028 8.633 1.00 71.00 93 GLU A N 1
ATOM 750 C CA . GLU A 1 93 ? -15.582 1.130 8.378 1.00 71.00 93 GLU A CA 1
ATOM 751 C C . GLU A 1 93 ? -16.118 -0.036 7.528 1.00 71.00 93 GLU A C 1
ATOM 753 O O . GLU A 1 93 ? -17.274 -0.435 7.659 1.00 71.00 93 GLU A O 1
ATOM 758 N N . ASN A 1 94 ? -15.284 -0.594 6.644 1.00 65.62 94 ASN A N 1
ATOM 759 C CA . ASN A 1 94 ? -15.642 -1.762 5.839 1.00 65.62 94 ASN A CA 1
ATOM 760 C C . ASN A 1 94 ? -15.377 -3.096 6.562 1.00 65.62 94 ASN A C 1
ATOM 762 O O . ASN A 1 94 ? -15.998 -4.104 6.216 1.00 65.62 94 ASN A O 1
ATOM 766 N N . GLU A 1 95 ? -14.463 -3.122 7.537 1.00 63.06 95 GLU A N 1
ATOM 767 C CA . GLU A 1 95 ? -14.157 -4.291 8.372 1.00 63.06 95 GLU A CA 1
ATOM 768 C C . GLU A 1 95 ? -14.951 -4.358 9.679 1.00 63.06 95 GLU A C 1
ATOM 770 O O . GLU A 1 95 ? -14.990 -5.443 10.268 1.00 63.06 95 GLU A O 1
ATOM 775 N N . ASP A 1 96 ? -15.622 -3.272 10.088 1.00 55.97 96 ASP A N 1
ATOM 776 C CA . ASP A 1 96 ? -16.607 -3.200 11.171 1.00 55.97 96 ASP A CA 1
ATOM 777 C C . ASP A 1 96 ? -17.831 -4.042 10.788 1.00 55.97 96 ASP A C 1
ATOM 779 O O . ASP A 1 96 ? -18.956 -3.605 10.527 1.00 55.97 96 ASP A O 1
ATOM 783 N N . LYS A 1 97 ? -17.593 -5.349 10.775 1.00 58.38 97 LYS A N 1
ATOM 784 C CA . LYS A 1 97 ? -18.566 -6.364 11.099 1.00 58.38 97 LYS A CA 1
ATOM 785 C C . LYS A 1 97 ? -19.177 -5.935 12.421 1.00 58.38 97 LYS A C 1
ATOM 787 O O . LYS A 1 97 ? -18.576 -6.133 13.471 1.00 58.38 97 LYS A O 1
ATOM 792 N N . LYS A 1 98 ? -20.364 -5.332 12.308 1.00 61.62 98 LYS A N 1
ATOM 793 C CA . LYS A 1 98 ? -21.425 -5.230 13.314 1.00 61.62 98 LYS A CA 1
ATOM 794 C C . LYS A 1 98 ? -21.062 -6.081 14.525 1.00 61.62 98 LYS A C 1
ATOM 796 O O . LYS A 1 98 ? -21.190 -7.302 14.438 1.00 61.62 98 LYS A O 1
ATOM 801 N N . ILE A 1 99 ? -20.585 -5.454 15.601 1.00 64.25 99 ILE A N 1
ATOM 802 C CA . ILE A 1 99 ? -20.421 -6.146 16.877 1.00 64.25 99 ILE A CA 1
ATOM 803 C C . ILE A 1 99 ? -21.788 -6.754 17.181 1.00 64.25 99 ILE A C 1
ATOM 805 O O . ILE A 1 99 ? -22.764 -6.038 17.420 1.00 64.25 99 ILE A O 1
ATOM 809 N N . ASP A 1 100 ? -21.882 -8.073 17.048 1.00 70.06 100 ASP A N 1
ATOM 810 C CA . ASP A 1 100 ? -23.108 -8.783 17.341 1.00 70.06 100 ASP A CA 1
ATOM 811 C C . ASP A 1 100 ? -23.131 -9.013 18.843 1.00 70.06 100 ASP A C 1
ATOM 813 O O . ASP A 1 100 ? -22.419 -9.856 19.384 1.00 70.06 100 ASP A O 1
ATOM 817 N N . LEU A 1 101 ? -23.885 -8.160 19.523 1.00 76.62 101 LEU A N 1
ATOM 818 C CA . LEU A 1 101 ? -24.052 -8.184 20.967 1.00 76.62 101 LEU A CA 1
ATOM 819 C C . LEU A 1 101 ? -2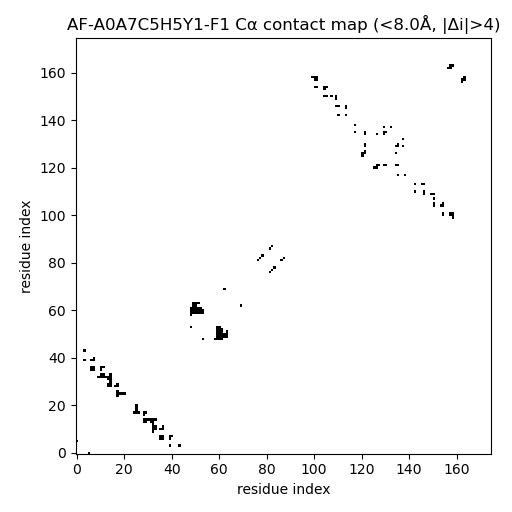5.218 -9.097 21.382 1.00 76.62 101 LEU A C 1
ATOM 821 O O . LEU A 1 101 ? -25.422 -9.313 22.575 1.00 76.62 101 LEU A O 1
ATOM 825 N N . THR A 1 102 ? -25.964 -9.669 20.429 1.00 79.19 102 THR A N 1
ATOM 826 C CA . THR A 1 102 ? -27.043 -10.629 20.700 1.00 79.19 102 THR A CA 1
ATOM 827 C C . THR A 1 102 ? -26.579 -11.841 21.530 1.00 79.19 102 THR A C 1
ATOM 829 O O . THR A 1 102 ? -27.266 -12.164 22.500 1.00 79.19 102 THR A O 1
ATOM 832 N N . PRO A 1 103 ? -25.392 -12.444 21.297 1.00 82.12 103 PRO A N 1
ATOM 833 C CA . PRO A 1 103 ? -24.878 -13.536 22.130 1.00 82.12 103 PRO A CA 1
ATOM 834 C C . PRO A 1 103 ? -24.666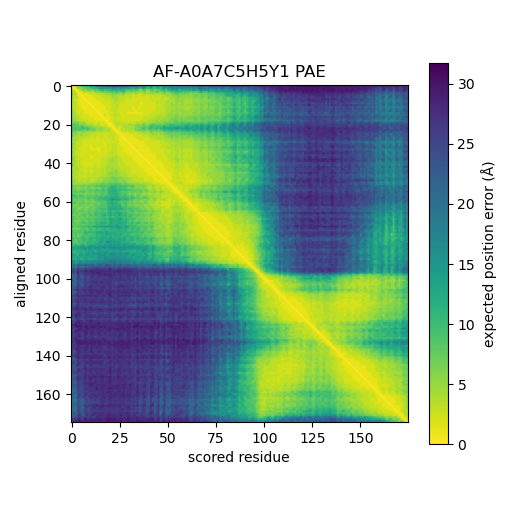 -13.156 23.605 1.00 82.12 103 PRO A C 1
ATOM 836 O O . PRO A 1 103 ? -24.770 -14.008 24.484 1.00 82.12 103 PRO A O 1
ATOM 839 N N . LEU A 1 104 ? -24.385 -11.879 23.902 1.00 81.69 104 LEU A N 1
ATOM 840 C CA . LEU A 1 104 ? -24.242 -11.406 25.285 1.00 81.69 104 LEU A CA 1
ATOM 841 C C . LEU A 1 104 ? -25.596 -11.300 25.992 1.00 81.69 104 LEU A C 1
ATOM 843 O O . LEU A 1 104 ? -25.674 -11.533 27.194 1.00 81.69 104 LEU A O 1
ATOM 847 N N . VAL A 1 105 ? -26.658 -10.969 25.252 1.00 85.31 105 VAL A N 1
ATOM 848 C CA . VAL A 1 105 ? -28.027 -10.894 25.783 1.00 85.31 105 VAL A CA 1
ATOM 849 C C . VAL A 1 105 ? -28.595 -12.292 26.032 1.00 85.31 105 VAL A C 1
ATOM 851 O O . VAL A 1 105 ? -29.294 -12.501 27.020 1.00 85.31 105 VAL A O 1
ATOM 854 N N . GLU A 1 106 ? -28.281 -13.262 25.173 1.00 82.81 106 GLU A N 1
ATOM 855 C CA . GLU A 1 106 ? -28.708 -14.659 25.343 1.00 82.81 106 GLU A CA 1
ATOM 856 C C . GLU A 1 106 ? -28.047 -15.339 26.552 1.00 82.81 106 GLU A C 1
ATOM 858 O O . GLU A 1 106 ? -28.668 -16.182 27.196 1.00 82.81 106 GLU A O 1
ATOM 863 N N . GLY A 1 107 ? -26.812 -14.953 26.889 1.00 81.69 107 GLY A N 1
ATOM 864 C CA . GLY A 1 107 ? -26.093 -15.445 28.068 1.00 81.69 107 GLY A CA 1
ATOM 865 C C . GLY A 1 107 ? -26.368 -14.678 29.368 1.00 81.69 107 GLY A C 1
ATOM 866 O O . GLY A 1 107 ? -25.801 -15.034 30.401 1.00 81.69 107 GLY A O 1
ATOM 867 N N . ALA A 1 108 ? -27.184 -13.620 29.337 1.00 86.06 108 ALA A N 1
ATOM 868 C CA . ALA A 1 108 ? -27.456 -12.785 30.504 1.00 86.06 108 ALA A CA 1
ATOM 869 C C . ALA A 1 108 ? -28.514 -13.407 31.432 1.00 86.06 108 ALA A C 1
ATOM 871 O O . ALA A 1 108 ? -29.533 -13.931 30.983 1.00 86.06 108 ALA A O 1
ATOM 872 N N . ASP A 1 109 ? -28.297 -13.296 32.746 1.00 88.12 109 ASP A N 1
ATOM 873 C CA . ASP A 1 109 ? -29.281 -13.702 33.750 1.00 88.12 109 ASP A CA 1
ATOM 874 C C . ASP A 1 109 ? -30.295 -12.576 34.009 1.00 88.12 109 ASP A C 1
ATOM 876 O O . ASP A 1 109 ? -29.955 -11.502 34.510 1.00 88.12 109 ASP A O 1
ATOM 880 N N . PHE A 1 110 ? -31.560 -12.836 33.674 1.00 89.19 110 PHE A N 1
ATOM 881 C CA . PHE A 1 110 ? -32.674 -11.903 33.867 1.00 89.19 110 PHE A CA 1
ATOM 882 C C . PHE A 1 110 ? -33.458 -12.142 35.164 1.00 89.19 110 PHE A C 1
ATOM 884 O O . PHE A 1 110 ? -34.418 -11.412 35.429 1.00 89.19 110 PHE A O 1
ATOM 891 N N . SER A 1 111 ? -33.058 -13.115 35.988 1.00 87.44 111 SER A N 1
ATOM 892 C CA . SER A 1 111 ? -33.707 -13.407 37.275 1.00 87.44 111 SER A CA 1
ATOM 893 C C . SER A 1 111 ? -33.789 -12.174 38.190 1.00 87.44 111 SER A C 1
ATOM 895 O O . SER A 1 111 ? -34.885 -11.881 38.665 1.00 87.44 111 SER A O 1
ATOM 897 N N . PRO A 1 112 ? -32.735 -11.338 38.336 1.00 90.12 112 PRO A N 1
ATOM 898 C CA . PRO A 1 112 ? -32.813 -10.141 39.181 1.00 90.12 112 PRO A CA 1
ATOM 899 C C . PRO A 1 112 ? -33.851 -9.113 38.709 1.00 90.12 112 PRO A C 1
ATOM 901 O O . PRO A 1 112 ? -34.470 -8.425 39.520 1.00 90.12 112 PRO A O 1
ATOM 904 N N . ALA A 1 113 ? -34.055 -8.995 37.392 1.00 89.75 113 ALA A N 1
ATOM 905 C CA . ALA A 1 113 ? -35.049 -8.086 36.826 1.00 89.75 113 ALA A CA 1
ATOM 906 C C . ALA A 1 113 ? -36.476 -8.586 37.089 1.00 89.75 113 ALA A C 1
ATOM 908 O O . ALA A 1 113 ? -37.371 -7.784 37.363 1.00 89.75 113 ALA A O 1
ATOM 909 N N . PHE A 1 114 ? -36.676 -9.905 37.035 1.00 90.94 114 PHE A N 1
ATOM 910 C CA . PHE A 1 114 ? -37.936 -10.526 37.419 1.00 90.94 114 PHE A CA 1
ATOM 911 C C . PHE A 1 114 ? -38.218 -10.337 38.913 1.00 90.94 114 PHE A C 1
ATOM 913 O O . PHE A 1 114 ? -39.310 -9.898 39.261 1.00 90.94 114 PHE A O 1
ATOM 920 N N . ASP A 1 115 ? -37.238 -10.584 39.782 1.00 90.06 115 ASP A N 1
ATOM 921 C CA . ASP A 1 115 ? -37.398 -10.453 41.235 1.00 90.06 115 ASP A CA 1
ATOM 922 C C . ASP A 1 115 ? -37.739 -9.011 41.631 1.00 90.06 115 ASP A C 1
ATOM 924 O O . ASP A 1 115 ? -38.655 -8.767 42.420 1.00 90.06 115 ASP A O 1
ATOM 928 N N . ALA A 1 116 ? -37.064 -8.031 41.021 1.00 90.25 116 ALA A N 1
ATOM 929 C CA . ALA A 1 116 ? -37.365 -6.617 41.220 1.00 90.25 116 ALA A CA 1
ATOM 930 C C . ALA A 1 116 ? -38.786 -6.256 40.755 1.00 90.25 116 ALA A C 1
ATOM 932 O O . ALA A 1 116 ? -39.504 -5.534 41.457 1.00 90.25 116 ALA A O 1
ATOM 933 N N . LEU A 1 117 ? -39.216 -6.766 39.596 1.00 88.38 117 LEU A N 1
ATOM 934 C CA . LEU A 1 117 ? -40.573 -6.557 39.092 1.00 88.38 117 LEU A CA 1
ATOM 935 C C . LEU A 1 117 ? -41.614 -7.209 40.009 1.00 88.38 117 LEU A C 1
ATOM 937 O O . LEU A 1 117 ? -42.584 -6.551 40.378 1.00 88.38 117 LEU A O 1
ATOM 941 N N . SER A 1 118 ? -41.402 -8.468 40.393 1.00 88.31 118 SER A N 1
ATOM 942 C CA . SER A 1 118 ? -42.294 -9.239 41.261 1.00 88.31 118 SER A CA 1
ATOM 943 C C . SER A 1 118 ? -42.489 -8.521 42.594 1.00 88.31 118 SER A C 1
ATOM 945 O O . SER A 1 118 ? -43.618 -8.205 42.978 1.00 88.31 118 SER A O 1
ATOM 947 N N . LYS A 1 119 ? -41.387 -8.105 43.226 1.00 88.31 119 LYS A N 1
ATOM 948 C CA . LYS A 1 119 ? -41.410 -7.312 44.456 1.00 88.31 119 LYS A CA 1
ATOM 949 C C . LYS A 1 119 ? -42.174 -5.998 44.288 1.00 88.31 119 LYS A C 1
ATOM 951 O O . LYS A 1 119 ? -43.037 -5.684 45.103 1.00 88.31 119 LYS A O 1
ATOM 956 N N . THR A 1 120 ? -41.927 -5.264 43.204 1.00 89.38 120 THR A N 1
ATOM 957 C CA . THR A 1 120 ? -42.632 -4.000 42.920 1.00 89.38 120 THR A CA 1
ATOM 958 C C . THR A 1 120 ? -44.137 -4.220 42.733 1.00 89.38 120 THR A C 1
ATOM 960 O O . THR A 1 120 ? -44.949 -3.418 43.192 1.00 89.38 120 THR A O 1
ATOM 963 N N . VAL A 1 121 ? -44.539 -5.314 42.080 1.00 87.94 121 VAL A N 1
ATOM 964 C CA . VAL A 1 121 ? -45.951 -5.678 41.898 1.00 87.94 121 VAL A CA 1
ATOM 965 C C . VAL A 1 121 ? -46.597 -6.027 43.240 1.00 87.94 121 VAL A C 1
ATOM 967 O O . VAL A 1 121 ? -47.700 -5.542 43.511 1.00 87.94 121 VAL A O 1
ATOM 970 N N . MET A 1 122 ? -45.903 -6.782 44.093 1.00 86.12 122 MET A N 1
ATOM 971 C CA . MET A 1 122 ? -46.363 -7.155 45.436 1.00 86.12 122 MET A CA 1
ATOM 972 C C . MET A 1 122 ? -46.478 -5.956 46.388 1.00 86.12 122 MET A C 1
ATOM 974 O O . MET A 1 122 ? -47.402 -5.902 47.197 1.00 86.12 122 MET A O 1
ATOM 978 N N . GLU A 1 123 ? -45.596 -4.966 46.261 1.00 88.31 123 GLU A N 1
ATOM 979 C CA . GLU A 1 123 ? -45.653 -3.708 47.022 1.00 88.31 123 GLU A CA 1
ATOM 980 C C . GLU A 1 123 ? -46.708 -2.725 46.473 1.00 88.31 123 GLU A C 1
ATOM 982 O O . GLU A 1 123 ? -47.086 -1.759 47.141 1.00 88.31 123 GLU A O 1
ATOM 987 N N . SER A 1 124 ? -47.213 -2.955 45.257 1.00 89.81 124 SER A N 1
ATOM 988 C CA . SER A 1 124 ? -48.207 -2.092 44.618 1.00 89.81 124 SER A CA 1
ATOM 989 C C . SER A 1 124 ? -49.640 -2.368 45.091 1.00 89.81 124 SER A C 1
ATOM 991 O O . SER A 1 124 ? -49.952 -3.376 45.725 1.00 89.81 124 SER A O 1
ATOM 993 N N . LYS A 1 125 ? -50.576 -1.509 44.665 1.00 83.44 125 LYS A N 1
ATOM 994 C CA . LYS A 1 125 ? -52.026 -1.703 44.866 1.00 83.44 125 LYS A CA 1
ATOM 995 C C . LYS A 1 125 ? -52.553 -3.027 44.289 1.00 83.44 125 LYS A C 1
ATOM 997 O O . LYS A 1 125 ? -53.622 -3.472 44.696 1.00 83.44 125 LYS A O 1
ATOM 1002 N N . PHE A 1 126 ? -51.822 -3.644 43.359 1.00 82.00 126 PHE A N 1
ATOM 1003 C CA . PHE A 1 126 ? -52.156 -4.944 42.779 1.00 82.00 126 PHE A CA 1
ATOM 1004 C C . PHE A 1 126 ? -51.683 -6.122 43.640 1.00 82.00 126 PHE A C 1
ATOM 1006 O O . PHE A 1 126 ? -52.291 -7.186 43.571 1.00 82.00 126 PHE A O 1
ATOM 1013 N N . GLY A 1 127 ? -50.675 -5.940 44.498 1.00 83.19 127 GLY A N 1
ATOM 1014 C CA . GLY A 1 127 ? -50.141 -7.002 45.352 1.00 83.19 127 GLY A CA 1
ATOM 1015 C C . GLY A 1 127 ? -51.184 -7.580 46.303 1.00 83.19 127 GLY A C 1
ATOM 1016 O O . GLY A 1 127 ? -51.302 -8.793 46.426 1.00 83.19 127 GLY A O 1
ATOM 1017 N N . GLY A 1 128 ? -52.040 -6.731 46.884 1.00 83.44 128 GLY A N 1
ATOM 1018 C CA . GLY A 1 128 ? -53.157 -7.183 47.722 1.00 83.44 128 GLY A CA 1
ATOM 1019 C C . GLY A 1 128 ? -54.161 -8.080 46.984 1.00 83.44 128 GLY A C 1
ATOM 1020 O O . GLY A 1 128 ? -54.706 -9.003 47.582 1.00 83.44 128 GLY A O 1
ATOM 1021 N N . ALA A 1 129 ? -54.365 -7.852 45.683 1.00 83.75 129 ALA A N 1
ATOM 1022 C CA . ALA A 1 129 ? -55.204 -8.710 44.851 1.00 83.75 129 ALA A CA 1
ATOM 1023 C C . ALA A 1 129 ? -54.491 -10.025 44.496 1.00 83.75 129 ALA A C 1
ATOM 1025 O O . ALA A 1 129 ? -55.106 -11.082 44.570 1.00 83.75 129 ALA A O 1
ATOM 1026 N N . ILE A 1 130 ? -53.194 -9.986 44.170 1.00 82.31 130 ILE A N 1
ATOM 1027 C CA . ILE A 1 130 ? -52.405 -11.185 43.833 1.00 82.31 130 ILE A CA 1
ATOM 1028 C C . ILE A 1 130 ? -52.208 -12.104 45.048 1.00 82.31 130 ILE A C 1
ATOM 1030 O O . ILE A 1 130 ? -52.290 -13.324 44.911 1.00 82.31 130 ILE A O 1
ATOM 1034 N N . SER A 1 131 ? -52.069 -11.549 46.253 1.00 81.06 131 SER A N 1
ATOM 1035 C CA . SER A 1 131 ? -52.007 -12.309 47.512 1.00 81.06 131 SER A CA 1
ATOM 1036 C C . SER A 1 131 ? -53.228 -13.200 47.750 1.00 81.06 131 SER A C 1
ATOM 1038 O O . SER A 1 131 ? -53.098 -14.258 48.359 1.00 81.06 131 SER A O 1
ATOM 1040 N N . MET A 1 132 ? -54.406 -12.826 47.239 1.00 84.44 132 MET A N 1
ATOM 1041 C CA . MET A 1 132 ? -55.611 -13.664 47.323 1.00 84.44 132 MET A CA 1
ATOM 1042 C C . MET A 1 132 ? -55.591 -14.861 46.356 1.00 84.44 132 MET A C 1
ATOM 1044 O O . MET A 1 132 ? -56.342 -15.811 46.558 1.00 84.44 132 MET A O 1
ATOM 1048 N N . PHE A 1 133 ? -54.733 -14.836 45.332 1.00 78.62 133 PHE A N 1
ATOM 1049 C CA . PHE A 1 133 ? -54.610 -15.863 44.289 1.00 78.62 133 PHE A CA 1
ATOM 1050 C C . PHE A 1 133 ? -53.305 -16.677 44.380 1.00 78.62 133 PHE A C 1
ATOM 1052 O O . PHE A 1 133 ? -52.920 -17.320 43.407 1.00 78.62 133 PHE A O 1
ATOM 1059 N N . GLY A 1 134 ? -52.632 -16.675 45.537 1.00 76.00 134 GLY A N 1
ATOM 1060 C CA . GLY A 1 134 ? -51.389 -17.430 45.762 1.00 76.00 134 GLY A CA 1
ATOM 1061 C C . GLY A 1 134 ? -50.130 -16.570 45.909 1.00 76.00 134 GLY A C 1
ATOM 1062 O O . GLY A 1 134 ? -49.048 -17.112 46.098 1.00 76.00 134 GLY A O 1
ATOM 1063 N N . GLY A 1 135 ? -50.253 -15.239 45.873 1.00 81.50 135 GLY A N 1
ATOM 1064 C CA . GLY A 1 135 ? -49.159 -14.323 46.204 1.00 81.50 135 GLY A CA 1
ATOM 1065 C C . GLY A 1 135 ? -47.954 -14.449 45.274 1.00 81.50 135 GLY A C 1
ATOM 1066 O O . GLY A 1 135 ? -48.099 -14.571 44.061 1.00 81.50 135 GLY A O 1
ATOM 1067 N N . GLU A 1 136 ? -46.758 -14.391 45.848 1.00 78.38 136 GLU A N 1
ATOM 1068 C CA . GLU A 1 136 ? -45.493 -14.438 45.109 1.00 78.38 136 GLU A CA 1
ATOM 1069 C C . GLU A 1 136 ? -45.296 -15.765 44.350 1.00 78.38 136 GLU A C 1
ATOM 1071 O O . GLU A 1 136 ? -44.821 -15.759 43.216 1.00 78.38 136 GLU A O 1
ATOM 1076 N N . GLU A 1 137 ? -45.773 -16.892 44.894 1.00 79.88 137 GLU A N 1
ATOM 1077 C CA . GLU A 1 137 ? -45.727 -18.200 44.218 1.00 79.88 137 GLU A CA 1
ATOM 1078 C C . GLU A 1 137 ? -46.539 -18.222 42.914 1.00 79.88 137 GLU A C 1
ATOM 1080 O O . GLU A 1 137 ? -46.168 -18.910 41.962 1.00 79.88 137 GLU A O 1
ATOM 1085 N N . ALA A 1 138 ? -47.619 -17.434 42.826 1.00 82.00 138 ALA A N 1
ATOM 1086 C CA . ALA A 1 138 ? -48.404 -17.309 41.598 1.00 82.00 138 ALA A CA 1
ATOM 1087 C C . ALA A 1 138 ? -47.644 -16.552 40.492 1.00 82.00 138 ALA A C 1
ATOM 1089 O O . ALA A 1 138 ? -47.877 -16.791 39.305 1.00 82.00 138 ALA A O 1
ATOM 1090 N N . LEU A 1 139 ? -46.731 -15.652 40.869 1.00 82.56 139 LEU A N 1
ATOM 1091 C CA . LEU A 1 139 ? -45.878 -14.921 39.932 1.00 82.56 139 LEU A CA 1
ATOM 1092 C C . LEU A 1 139 ? -44.701 -15.774 39.464 1.00 82.56 139 LEU A C 1
ATOM 1094 O O . LEU A 1 139 ? -44.296 -15.647 38.310 1.00 82.56 139 LEU A O 1
ATOM 1098 N N . GLU A 1 140 ? -44.199 -16.684 40.296 1.00 85.25 140 GLU A N 1
ATOM 1099 C CA . GLU A 1 140 ? -43.007 -17.482 39.994 1.00 85.25 140 GLU A CA 1
ATOM 1100 C C . GLU A 1 140 ? -43.158 -18.349 38.731 1.00 85.25 140 GLU A C 1
ATOM 1102 O O . GLU A 1 140 ? -42.221 -18.481 37.941 1.00 85.25 140 GLU A O 1
ATOM 1107 N N . GLY A 1 141 ? -44.371 -18.836 38.442 1.00 85.19 141 GLY A N 1
ATOM 1108 C CA . GLY A 1 141 ? -44.683 -19.534 37.185 1.00 85.19 141 GLY A CA 1
ATOM 1109 C C . GLY A 1 141 ? -44.496 -18.680 35.918 1.00 85.19 141 GLY A C 1
ATOM 1110 O O . GLY A 1 141 ? -44.428 -19.213 34.809 1.00 85.19 141 GLY A O 1
ATOM 1111 N N . LEU A 1 142 ? -44.386 -17.355 36.062 1.00 86.69 142 LEU A N 1
ATOM 1112 C CA . LEU A 1 142 ? 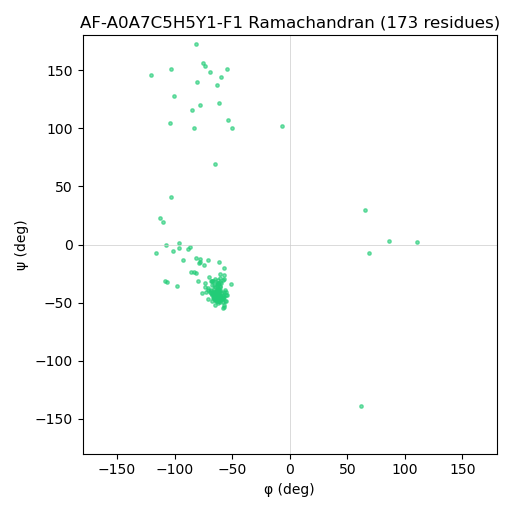-44.137 -16.410 34.974 1.00 86.69 142 LEU A CA 1
ATOM 1113 C C . LEU A 1 142 ? -42.659 -16.035 34.810 1.00 86.69 142 LEU A C 1
ATOM 1115 O O . LEU A 1 142 ? -42.333 -15.321 33.857 1.00 86.69 142 LEU A O 1
ATOM 1119 N N . ARG A 1 143 ? -41.759 -16.531 35.667 1.00 88.31 143 ARG A N 1
ATOM 1120 C CA . ARG A 1 143 ? -40.330 -16.186 35.626 1.00 88.31 143 ARG A CA 1
ATOM 1121 C C . ARG A 1 143 ? -39.691 -16.511 34.275 1.00 88.31 143 ARG A C 1
ATOM 1123 O O . ARG A 1 143 ? -39.134 -15.635 33.616 1.00 88.31 143 ARG A O 1
ATOM 1130 N N . GLU A 1 144 ? -39.831 -17.747 33.808 1.00 88.06 144 GLU A N 1
ATOM 1131 C CA . GLU A 1 144 ? -39.304 -18.190 32.509 1.00 88.06 144 GLU A CA 1
ATOM 1132 C C . GLU A 1 144 ? -39.901 -17.467 31.289 1.00 88.06 144 GLU A C 1
ATOM 1134 O O . GLU A 1 144 ? -39.145 -17.072 30.393 1.00 88.06 144 GLU A O 1
ATOM 1139 N N . PRO A 1 145 ? -41.233 -17.300 31.160 1.00 89.69 145 PRO A N 1
ATOM 1140 C CA . PRO A 1 145 ? -41.792 -16.547 30.041 1.00 89.69 145 PRO A CA 1
ATOM 1141 C C . PRO A 1 145 ? -41.443 -15.053 30.100 1.00 89.69 145 PRO A C 1
ATOM 1143 O O . PRO A 1 145 ? -41.265 -14.447 29.040 1.00 89.69 145 PRO A O 1
ATOM 1146 N N . PHE A 1 146 ? -41.284 -14.463 31.290 1.00 90.38 146 PHE A N 1
ATOM 1147 C CA . PHE A 1 146 ? -40.783 -13.096 31.437 1.00 90.38 146 PHE A CA 1
ATOM 1148 C C . PHE A 1 146 ? -39.332 -12.976 30.965 1.00 90.38 146 PHE A C 1
ATOM 1150 O O . PHE A 1 146 ? -39.054 -12.154 30.093 1.00 90.38 146 PHE A O 1
ATOM 1157 N N . ALA A 1 147 ? -38.436 -13.833 31.465 1.00 89.19 147 ALA A N 1
ATOM 1158 C CA . ALA A 1 147 ? -37.023 -13.835 31.087 1.00 89.19 147 ALA A CA 1
ATOM 1159 C C . ALA A 1 147 ? -36.842 -13.974 29.568 1.00 89.19 147 ALA A C 1
ATOM 1161 O O . ALA A 1 147 ? -36.105 -13.203 28.956 1.00 89.19 147 ALA A O 1
ATOM 1162 N N . ARG A 1 148 ? -37.599 -14.877 28.927 1.00 89.12 148 ARG A N 1
ATOM 1163 C CA . ARG A 1 148 ? -37.586 -15.041 27.463 1.00 89.12 148 ARG A CA 1
ATOM 1164 C C . ARG A 1 148 ? -38.045 -13.792 26.715 1.00 89.12 148 ARG A C 1
ATOM 1166 O O . ARG A 1 148 ? -37.404 -13.392 25.745 1.00 89.12 148 ARG A O 1
ATOM 1173 N N . LYS A 1 149 ? -39.149 -13.166 27.138 1.00 89.69 149 LYS A N 1
ATOM 1174 C CA . LYS A 1 149 ? -39.652 -11.950 26.479 1.00 89.69 149 LYS A CA 1
ATOM 1175 C C . LYS A 1 149 ? -38.728 -10.756 26.682 1.00 89.69 149 LYS A C 1
ATOM 1177 O O . LYS A 1 149 ? -38.543 -9.980 25.748 1.00 89.69 149 LYS A O 1
ATOM 1182 N N . LEU A 1 150 ? -38.156 -10.619 27.875 1.00 89.25 150 LEU A N 1
ATOM 1183 C CA . LEU A 1 150 ? -37.216 -9.552 28.184 1.00 89.25 150 LEU A CA 1
ATOM 1184 C C . LEU A 1 150 ? -35.920 -9.722 27.387 1.00 89.25 150 LEU A C 1
ATOM 1186 O O . LEU A 1 150 ? -35.497 -8.770 26.741 1.00 89.25 150 LEU A O 1
ATOM 1190 N N . SER A 1 151 ? -35.361 -10.934 27.339 1.00 87.44 151 SER A N 1
ATOM 1191 C CA . SER A 1 151 ? -34.199 -11.257 26.503 1.00 87.44 151 SER A CA 1
ATOM 1192 C C . SER A 1 151 ? -34.454 -10.911 25.032 1.00 87.44 151 SER A C 1
ATOM 1194 O O . SER A 1 151 ? -33.683 -10.167 24.436 1.00 87.44 151 SER A O 1
ATOM 1196 N N . ALA A 1 152 ? -35.595 -11.320 24.464 1.00 88.69 152 ALA A N 1
ATOM 1197 C CA . ALA A 1 152 ? -35.950 -10.983 23.083 1.00 88.69 152 ALA A CA 1
ATOM 1198 C C . ALA A 1 152 ? -36.078 -9.465 22.841 1.00 88.69 152 ALA A C 1
ATOM 1200 O O . ALA A 1 152 ? -35.619 -8.955 21.816 1.00 88.69 152 ALA A O 1
ATOM 1201 N N . ALA A 1 153 ? -36.680 -8.731 23.782 1.00 89.31 153 ALA A N 1
ATOM 1202 C CA . ALA A 1 153 ? -36.811 -7.279 23.691 1.00 89.31 153 ALA A CA 1
ATOM 1203 C C . ALA A 1 153 ? -35.445 -6.581 23.761 1.00 89.31 153 ALA A C 1
ATOM 1205 O O . ALA A 1 153 ? -35.158 -5.708 22.943 1.00 89.31 153 ALA A O 1
ATOM 1206 N N . VAL A 1 154 ? -34.583 -6.994 24.692 1.00 88.44 154 VAL A N 1
ATOM 1207 C CA . VAL A 1 154 ? -33.226 -6.453 24.840 1.00 88.44 154 VAL A CA 1
ATOM 1208 C C . VAL A 1 154 ? -32.377 -6.788 23.614 1.00 88.44 154 VAL A C 1
ATOM 1210 O O . VAL A 1 154 ? -31.717 -5.894 23.091 1.00 88.44 154 VAL A O 1
ATOM 1213 N N . SER A 1 155 ? -32.467 -8.005 23.073 1.00 87.50 155 SER A N 1
ATOM 1214 C CA . SER A 1 155 ? -31.791 -8.382 21.826 1.00 87.50 155 SER A CA 1
ATOM 1215 C C . SER A 1 155 ? -32.220 -7.481 20.669 1.00 87.50 155 SER A C 1
ATOM 1217 O O . SER A 1 155 ? -31.371 -6.958 19.955 1.00 87.50 155 SER A O 1
ATOM 1219 N N . SER A 1 156 ? -33.520 -7.199 20.525 1.00 86.56 156 SER A N 1
ATOM 1220 C CA . SER A 1 156 ? -34.010 -6.270 19.499 1.00 86.56 156 SER A CA 1
ATOM 1221 C C . SER A 1 156 ? -33.483 -4.842 19.678 1.00 86.56 156 SER A C 1
ATOM 1223 O O . SER A 1 156 ? -33.231 -4.165 18.681 1.00 86.56 156 SER A O 1
ATOM 1225 N N . ILE A 1 157 ? -33.345 -4.366 20.918 1.00 86.94 157 ILE A N 1
ATOM 1226 C CA . ILE A 1 157 ? -32.807 -3.030 21.215 1.00 86.94 157 ILE A CA 1
ATOM 1227 C C . ILE A 1 157 ? -31.331 -2.973 20.830 1.00 86.94 157 ILE A C 1
ATOM 1229 O O . ILE A 1 157 ? -30.905 -2.066 20.120 1.00 86.94 157 ILE A O 1
ATOM 1233 N N . VAL A 1 158 ? -30.566 -3.971 21.253 1.00 84.56 158 VAL A N 1
ATOM 1234 C CA . VAL A 1 158 ? -29.121 -4.048 21.053 1.00 84.56 158 VAL A CA 1
ATOM 1235 C C . VAL A 1 158 ? -28.755 -4.256 19.575 1.00 84.56 158 VAL A C 1
ATOM 1237 O O . VAL A 1 158 ? -27.745 -3.739 19.097 1.00 84.56 158 VAL A O 1
ATOM 1240 N N . SER A 1 159 ? -29.599 -4.946 18.805 1.00 82.69 159 SER A N 1
ATOM 1241 C CA . SER A 1 159 ? -29.419 -5.089 17.357 1.00 82.69 159 SER A CA 1
ATOM 1242 C C . SER A 1 159 ? -29.840 -3.850 16.552 1.00 82.69 159 SER A C 1
ATOM 1244 O O . SER A 1 159 ? -29.512 -3.789 15.362 1.00 82.69 159 SER A O 1
ATOM 1246 N N . SER A 1 160 ? -30.541 -2.884 17.160 1.00 84.94 160 SER A N 1
ATOM 1247 C CA . SER A 1 160 ? -31.047 -1.690 16.473 1.00 84.94 160 SER A CA 1
ATOM 1248 C C . SER A 1 160 ? -29.932 -0.729 16.052 1.00 84.94 160 SER A C 1
ATOM 1250 O O . SER A 1 160 ? -28.915 -0.581 16.733 1.00 84.94 160 SER A O 1
ATOM 1252 N N . ASP A 1 161 ? -30.149 -0.026 14.939 1.00 80.69 161 ASP A N 1
ATOM 1253 C CA . ASP A 1 161 ? -29.177 0.942 14.418 1.00 80.69 161 ASP A CA 1
ATOM 1254 C C . ASP A 1 161 ? -28.987 2.137 15.367 1.00 80.69 161 ASP A C 1
ATOM 1256 O O . ASP A 1 161 ? -27.890 2.680 15.467 1.00 80.69 161 ASP A O 1
ATOM 1260 N N . ALA A 1 162 ? -30.026 2.508 16.125 1.00 84.00 162 ALA A N 1
ATOM 1261 C CA . ALA A 1 162 ? -29.956 3.580 17.117 1.00 84.00 162 ALA A CA 1
ATOM 1262 C C . ALA A 1 162 ? -28.998 3.244 18.273 1.00 84.00 162 ALA A C 1
ATOM 1264 O O . ALA A 1 162 ? -28.190 4.085 18.666 1.00 84.00 162 ALA A O 1
ATOM 1265 N N . PHE A 1 163 ? -29.061 2.012 18.793 1.00 84.06 163 PHE A N 1
ATOM 1266 C CA . PHE A 1 163 ? -28.159 1.558 19.852 1.00 84.06 163 PHE A CA 1
ATOM 1267 C C . PHE A 1 163 ? -26.717 1.444 19.348 1.00 84.06 163 PHE A C 1
ATOM 1269 O O . PHE A 1 163 ? -25.798 1.912 20.015 1.00 84.06 163 PHE A O 1
ATOM 1276 N N . LYS A 1 164 ? -26.519 0.888 18.145 1.00 80.75 164 LYS A N 1
ATOM 1277 C CA . LYS A 1 164 ? -25.192 0.784 17.514 1.00 80.75 164 LYS A CA 1
ATOM 1278 C C . LYS A 1 164 ? -24.554 2.154 17.299 1.00 80.75 164 LYS A C 1
ATOM 1280 O O . LYS A 1 164 ? -23.423 2.357 17.714 1.00 80.75 164 LYS A O 1
ATOM 1285 N N . ALA A 1 165 ? -25.309 3.125 16.785 1.00 80.81 165 ALA A N 1
ATOM 1286 C CA . ALA A 1 165 ? -24.818 4.491 16.613 1.00 80.81 165 ALA A CA 1
ATOM 1287 C C . ALA A 1 165 ? -24.413 5.152 17.946 1.00 80.81 165 ALA A C 1
ATOM 1289 O O . ALA A 1 165 ? -23.409 5.862 18.006 1.00 80.81 165 ALA A O 1
ATOM 1290 N N . GLN A 1 166 ? -25.167 4.918 19.028 1.00 82.88 166 GLN A N 1
ATOM 1291 C CA . GLN A 1 166 ? -24.789 5.402 20.362 1.00 82.88 166 GLN A CA 1
ATOM 1292 C C . GLN A 1 166 ? -23.546 4.695 20.914 1.00 82.88 166 GLN A C 1
ATOM 1294 O O . GLN A 1 166 ? -22.701 5.349 21.529 1.00 82.88 166 GLN A O 1
ATOM 1299 N N . LEU A 1 167 ? -23.425 3.384 20.699 1.00 81.44 167 LEU A N 1
ATOM 1300 C CA . LEU A 1 167 ? -22.265 2.602 21.115 1.00 81.44 167 LEU A CA 1
ATOM 1301 C C . LEU A 1 167 ? -20.995 3.077 20.403 1.00 81.44 167 LEU A C 1
ATOM 1303 O O . LEU A 1 167 ? -19.999 3.361 21.068 1.00 81.44 167 LEU A O 1
ATOM 1307 N N . ASP A 1 168 ? -21.056 3.240 19.082 1.00 76.38 168 ASP A N 1
ATOM 1308 C CA . ASP A 1 168 ? -19.938 3.717 18.266 1.00 76.38 168 ASP A CA 1
ATOM 1309 C C . ASP A 1 168 ? -19.504 5.123 18.697 1.00 76.38 168 ASP A C 1
ATOM 1311 O O . ASP A 1 168 ? -18.315 5.373 18.906 1.00 76.38 168 ASP A O 1
ATOM 1315 N N . HIS A 1 169 ? -20.465 6.024 18.933 1.00 80.25 169 HIS A N 1
ATOM 1316 C CA . HIS A 1 169 ? -20.190 7.364 19.454 1.00 80.25 169 HIS A CA 1
ATOM 1317 C C . HIS A 1 169 ? -19.457 7.317 20.806 1.00 80.25 169 HIS A C 1
ATOM 1319 O O . HIS A 1 169 ? -18.489 8.049 21.019 1.00 80.25 169 HIS A O 1
ATOM 1325 N N . HIS A 1 170 ? -19.880 6.445 21.726 1.00 78.56 170 HIS A N 1
ATOM 1326 C CA . HIS A 1 170 ? -19.236 6.320 23.034 1.00 78.56 170 HIS A CA 1
ATOM 1327 C C . HIS A 1 170 ? -17.832 5.710 22.960 1.00 78.56 170 HIS A C 1
ATOM 1329 O O . HIS A 1 170 ? -16.931 6.220 23.633 1.00 78.56 170 HIS A O 1
ATOM 1335 N N . ILE A 1 171 ? -17.623 4.686 22.128 1.00 76.88 171 ILE A N 1
ATOM 1336 C CA . ILE A 1 171 ? -16.306 4.069 21.912 1.00 76.88 171 ILE A CA 1
ATOM 1337 C C . ILE A 1 171 ? -15.334 5.089 21.313 1.00 76.88 171 ILE A C 1
ATOM 1339 O O . ILE A 1 171 ? -14.232 5.256 21.832 1.00 76.88 171 ILE A O 1
ATOM 1343 N N . GLN A 1 172 ? -15.756 5.829 20.287 1.00 69.62 172 GLN A N 1
ATOM 1344 C CA . GLN A 1 172 ? -14.925 6.860 19.657 1.00 69.62 172 GLN A CA 1
ATOM 1345 C C . GLN A 1 172 ? -14.626 8.043 20.588 1.00 69.62 172 GLN A C 1
ATOM 1347 O O . GLN A 1 172 ? -13.563 8.640 20.480 1.00 69.62 172 GLN A O 1
ATOM 1352 N N . SER A 1 173 ? -15.538 8.385 21.505 1.00 68.44 173 SER A N 1
ATOM 1353 C CA . SER A 1 173 ? -15.326 9.464 22.485 1.00 68.44 173 SER A CA 1
ATOM 1354 C C . SER A 1 173 ? -14.443 9.076 23.679 1.00 68.44 173 SER A C 1
ATOM 1356 O O . SER A 1 173 ? -13.985 9.956 24.405 1.00 68.44 173 SER A O 1
ATOM 1358 N N . SER A 1 174 ? -14.235 7.774 23.904 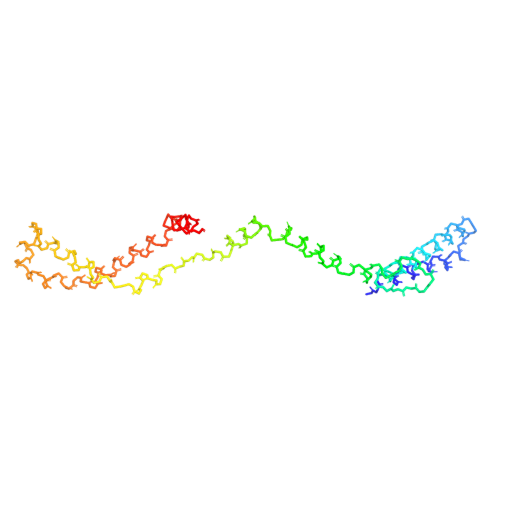1.00 53.16 174 SER A N 1
ATOM 1359 C CA . SER A 1 174 ? -13.472 7.243 25.044 1.00 53.16 174 SER A CA 1
ATOM 1360 C C . SER A 1 174 ? -12.046 6.809 24.674 1.00 53.16 174 SER A C 1
ATOM 1362 O O . SER A 1 174 ? -11.290 6.424 25.567 1.00 53.16 174 SER A O 1
ATOM 1364 N N . ALA A 1 175 ? -11.693 6.853 23.385 1.00 45.69 175 ALA A N 1
ATOM 1365 C CA . ALA A 1 175 ? -10.362 6.570 22.840 1.00 45.69 175 ALA A CA 1
ATOM 1366 C C . ALA A 1 175 ? -9.572 7.865 22.599 1.00 45.69 175 ALA A C 1
ATOM 1368 O O . ALA A 1 175 ? -8.346 7.852 22.853 1.00 45.69 175 ALA A O 1
#

Mean predicted aligned error: 14.72 Å

Sequence (175 aa):
MNKSFVTDVVSIFLIGLSFFVPESYQNPLLFTGLFALSGAITNQLAIHMLFERVPLLYGSGIIEKNFETFKASIRTMIMKQFFTKEQLNRFFENEDKKIDLTPLVEGADFSPAFDALSKTVMESKFGGAISMFGGEEALEGLREPFARKLSAAVSSIVSSDAFKAQLDHHIQSSA

pLDDT: mean 86.01, std 9.03, range [45.69, 96.12]

Secondary structure (DSSP, 8-state):
--HHHHHHHHHHHHHHHHTTS-HHHHHHHHHHHHHHHHHHHHHHHHHHHHHSPPTT-TTTTHHHHTHHHHHHHHHHHHHHHTS-HHHHHHHHHHH------HHHHHT---HHHHHHHHHHHHHSTTHHHHHTTTHHHHHHTTHHHHHHHHHHHHHHHHTSHHHHHHHHHHHHHH-

Solvent-accessible surface area (backbone atoms only — not comparable to full-atom values): 9693 Å² total; per-residue (Å²): 130,66,73,66,57,54,51,45,53,51,14,52,46,36,37,58,49,21,76,79,47,62,77,93,50,17,62,66,35,31,53,50,12,52,51,45,35,52,51,47,53,52,50,54,49,51,60,48,21,37,63,39,73,46,88,95,46,88,76,35,15,49,46,62,76,40,40,67,59,51,52,53,50,52,52,50,47,45,50,67,71,62,60,32,73,67,52,45,48,55,49,46,67,72,62,61,67,71,83,76,59,50,69,59,43,74,71,51,83,46,62,69,61,48,52,53,48,52,51,53,43,52,74,34,89,56,17,69,60,40,49,76,69,55,30,69,68,56,51,56,79,45,47,66,65,47,40,53,52,51,39,53,52,51,32,55,48,64,72,29,68,69,46,45,54,52,49,52,53,52,55,66,73,74,109